Protein AF-A0A4Y2FZU3-F1 (afdb_monomer_lite)

Radius of gyration: 26.52 Å; chains: 1; bounding box: 54×36×61 Å

Sequence (85 aa):
MARRLGTSITEIARLVGCSRSAVVGIHAKWINDGDTSSRRQGVGRPRVIKEKGRRRLSRLVKQNRRQTVSQLTAQYNAGPSANVS

Secondary structure (DSSP, 8-state):
---SS---HHHHHHHHTS-HHHHHHHHHHHHHH-------TT-SPPPSS-HHHHHHHHHHHHH-TTS-HHHHHHHHHT-------

Structure (mmCIF, N/CA/C/O backbone):
data_AF-A0A4Y2FZU3-F1
#
_entry.id   AF-A0A4Y2FZU3-F1
#
loop_
_atom_site.group_PDB
_atom_site.id
_atom_site.type_symbol
_atom_site.label_atom_id
_atom_site.label_alt_id
_atom_site.label_comp_id
_atom_site.label_asym_id
_atom_site.label_entity_id
_atom_site.label_seq_id
_atom_site.pdbx_PDB_ins_code
_atom_site.Cartn_x
_atom_site.Cartn_y
_atom_site.Cartn_z
_atom_site.occupancy
_atom_site.B_iso_or_equiv
_atom_site.auth_seq_id
_atom_site.auth_comp_id
_atom_site.auth_asym_id
_atom_site.auth_atom_id
_atom_site.pdbx_PDB_model_num
ATOM 1 N N . MET A 1 1 ? 29.678 4.390 -16.744 1.00 45.06 1 MET A N 1
ATOM 2 C CA . MET A 1 1 ? 30.599 3.525 -17.520 1.00 45.06 1 MET A CA 1
ATOM 3 C C . MET A 1 1 ? 30.064 2.097 -17.550 1.00 45.06 1 MET A C 1
ATOM 5 O O . MET A 1 1 ? 30.302 1.345 -16.616 1.00 45.06 1 MET A O 1
ATOM 9 N N . ALA A 1 2 ? 29.320 1.723 -18.594 1.00 42.50 2 ALA A N 1
ATOM 10 C CA . ALA A 1 2 ? 28.797 0.366 -18.779 1.00 42.50 2 ALA A CA 1
ATOM 11 C C . ALA A 1 2 ? 29.400 -0.259 -20.048 1.00 42.50 2 ALA A C 1
ATOM 13 O O . ALA A 1 2 ? 28.826 -0.206 -21.127 1.00 42.50 2 ALA A O 1
ATOM 14 N N . ARG A 1 3 ? 30.599 -0.825 -19.903 1.00 50.31 3 ARG A N 1
ATOM 15 C CA . ARG A 1 3 ? 31.183 -1.822 -20.818 1.00 50.31 3 ARG A CA 1
ATOM 16 C C . ARG A 1 3 ? 31.891 -2.890 -19.988 1.00 50.31 3 ARG A C 1
ATOM 18 O O . ARG A 1 3 ? 33.074 -3.139 -20.173 1.00 50.31 3 ARG A O 1
ATOM 25 N N . ARG A 1 4 ? 31.204 -3.459 -18.993 1.00 57.34 4 ARG A N 1
ATOM 26 C CA . ARG A 1 4 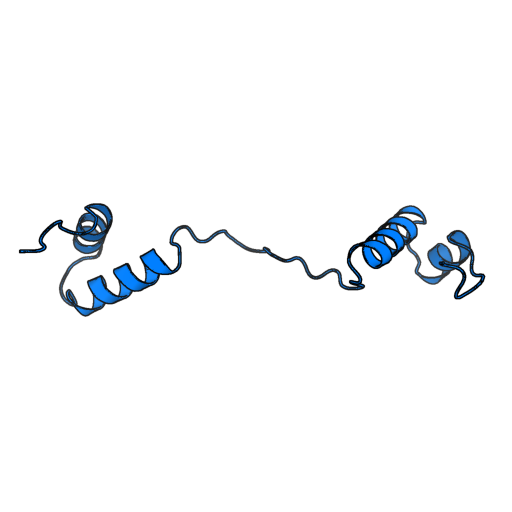? 31.837 -4.460 -18.119 1.00 57.34 4 ARG A CA 1
ATOM 27 C C . ARG A 1 4 ? 31.751 -5.894 -18.663 1.00 57.34 4 ARG A C 1
ATOM 29 O O . ARG A 1 4 ? 32.494 -6.740 -18.196 1.00 57.34 4 ARG A O 1
ATOM 36 N N . LEU A 1 5 ? 30.960 -6.130 -19.713 1.00 61.12 5 LEU A N 1
ATOM 37 C CA . LEU A 1 5 ? 31.125 -7.230 -20.669 1.00 61.12 5 LEU A CA 1
ATOM 38 C C . LEU A 1 5 ? 30.767 -6.688 -22.059 1.00 61.12 5 LEU A C 1
ATOM 40 O O . LEU A 1 5 ? 29.764 -5.997 -22.201 1.00 61.12 5 LEU A O 1
ATOM 44 N N . GLY A 1 6 ? 31.592 -6.935 -23.075 1.00 65.38 6 GLY A N 1
ATOM 45 C CA . GLY A 1 6 ? 31.387 -6.457 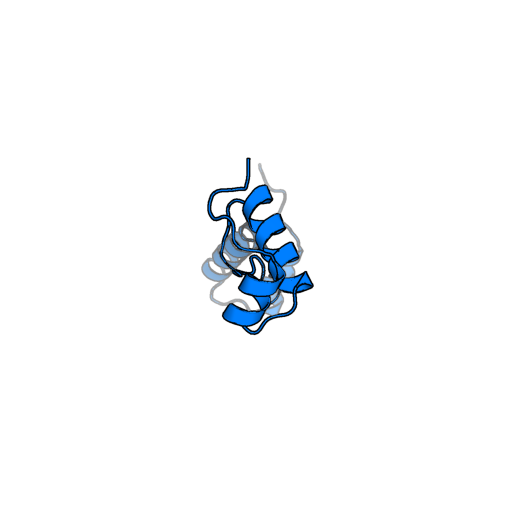-24.451 1.00 65.38 6 GLY A CA 1
ATOM 46 C C . GLY A 1 6 ? 30.243 -7.145 -25.207 1.00 65.38 6 GLY A C 1
ATOM 47 O O . GLY A 1 6 ? 30.321 -7.256 -26.425 1.00 65.38 6 GLY A O 1
ATOM 48 N N . THR A 1 7 ? 29.222 -7.636 -24.507 1.00 73.06 7 THR A N 1
ATOM 49 C CA . THR A 1 7 ? 28.099 -8.381 -25.078 1.00 73.06 7 THR A CA 1
ATOM 50 C C . THR A 1 7 ? 27.030 -7.430 -25.606 1.00 73.06 7 THR A C 1
ATOM 52 O O . THR A 1 7 ? 26.678 -6.427 -24.978 1.00 73.06 7 THR A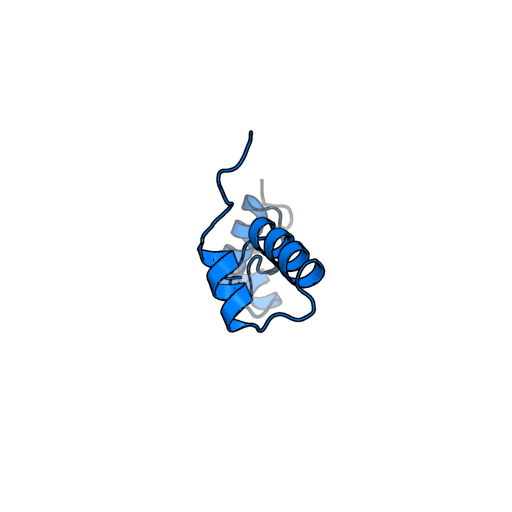 O 1
ATOM 55 N N . SER A 1 8 ? 26.512 -7.720 -26.799 1.00 87.62 8 SER A N 1
ATOM 56 C CA . SER A 1 8 ? 25.494 -6.865 -27.419 1.00 87.62 8 SER A CA 1
ATOM 57 C C . SER A 1 8 ? 24.116 -7.074 -26.775 1.00 87.62 8 SER A C 1
ATOM 59 O O . SER A 1 8 ? 23.786 -8.168 -26.319 1.00 87.62 8 SER A O 1
ATOM 61 N N . ILE A 1 9 ? 23.250 -6.053 -26.792 1.00 87.94 9 ILE A N 1
ATOM 62 C CA . ILE A 1 9 ? 21.864 -6.172 -26.285 1.00 87.94 9 ILE A CA 1
ATOM 63 C C . ILE A 1 9 ? 21.111 -7.309 -26.993 1.00 87.94 9 ILE A C 1
ATOM 65 O O . ILE A 1 9 ? 20.322 -8.014 -26.372 1.00 87.94 9 ILE A O 1
ATOM 69 N N . THR A 1 10 ? 21.362 -7.506 -28.289 1.00 89.75 10 THR A N 1
ATOM 70 C CA . THR A 1 10 ? 20.760 -8.587 -29.084 1.00 89.75 10 THR A CA 1
ATOM 71 C C . THR A 1 10 ? 21.213 -9.966 -28.612 1.00 89.75 10 THR A C 1
ATOM 73 O O . THR A 1 10 ? 20.402 -10.883 -28.532 1.00 89.75 10 THR A O 1
ATOM 76 N N . GLU A 1 11 ? 22.493 -10.119 -28.291 1.00 90.81 11 GLU A N 1
ATOM 77 C CA . GLU A 1 11 ? 23.065 -11.363 -27.775 1.00 90.81 11 GLU A CA 1
ATOM 78 C C . GLU A 1 11 ? 22.506 -11.700 -26.390 1.00 90.81 11 GLU A C 1
ATOM 80 O O . GLU A 1 11 ? 22.057 -12.821 -26.169 1.00 90.81 11 GLU A O 1
ATOM 85 N N . ILE A 1 12 ? 22.403 -10.704 -25.504 1.00 90.69 12 ILE A N 1
ATOM 86 C CA . ILE A 1 12 ? 21.778 -10.860 -24.183 1.00 90.69 12 ILE A CA 1
ATOM 87 C C . ILE A 1 12 ? 20.290 -11.208 -24.323 1.00 90.69 12 ILE A C 1
ATOM 89 O O . ILE A 1 12 ? 19.796 -12.103 -23.644 1.00 90.69 12 ILE A O 1
ATOM 93 N N . ALA A 1 13 ? 19.568 -10.538 -25.223 1.00 91.94 13 ALA A N 1
ATOM 94 C CA . ALA A 1 13 ? 18.156 -10.817 -25.476 1.00 91.94 13 ALA A CA 1
ATOM 95 C C . ALA A 1 13 ? 17.930 -12.257 -25.962 1.00 91.94 13 ALA A C 1
ATOM 97 O O . ALA A 1 13 ? 17.017 -12.925 -25.482 1.00 91.94 13 ALA A O 1
ATOM 98 N N . ARG A 1 14 ? 18.790 -12.757 -26.863 1.00 93.50 14 ARG A N 1
ATOM 99 C CA . ARG A 1 14 ? 18.763 -14.155 -27.323 1.00 93.50 14 ARG A CA 1
ATOM 100 C C . ARG A 1 14 ? 19.094 -15.134 -26.201 1.00 93.50 14 ARG A C 1
ATOM 102 O O . ARG A 1 14 ? 18.387 -16.121 -26.056 1.00 93.50 14 ARG A O 1
ATOM 109 N N . LEU A 1 15 ? 20.121 -14.843 -25.404 1.00 92.88 15 LEU A N 1
ATOM 110 C CA . LEU A 1 15 ? 20.542 -15.682 -24.281 1.00 92.88 15 LEU A CA 1
ATOM 111 C C . LEU A 1 15 ? 19.444 -15.821 -23.217 1.00 92.88 15 LEU A C 1
ATOM 113 O O . LEU A 1 15 ? 19.203 -16.912 -22.715 1.00 92.88 15 LEU A O 1
ATOM 117 N N . VAL A 1 16 ? 18.778 -14.715 -22.879 1.00 88.31 16 VAL A N 1
ATOM 118 C CA . VAL A 1 16 ? 17.730 -14.666 -21.845 1.00 88.31 16 VAL A CA 1
ATOM 119 C C . VAL A 1 16 ? 16.355 -15.074 -22.402 1.00 88.31 16 VAL A C 1
ATOM 121 O O . VAL A 1 16 ? 15.424 -15.317 -21.639 1.00 88.31 16 VAL A O 1
ATOM 124 N N . GLY A 1 17 ? 16.198 -15.147 -23.729 1.00 94.25 17 GLY A N 1
ATOM 125 C CA . GLY A 1 17 ? 14.920 -15.461 -24.374 1.00 94.25 17 GLY A CA 1
ATOM 126 C C . GLY A 1 17 ? 13.862 -14.365 -24.195 1.00 94.25 17 GLY A C 1
ATOM 127 O O . GLY A 1 17 ? 12.668 -14.647 -24.178 1.00 94.25 17 GLY A O 1
ATOM 128 N N . CYS A 1 18 ? 14.288 -13.111 -24.026 1.00 90.19 18 CYS A N 1
ATOM 129 C CA . CYS A 1 18 ? 13.419 -11.958 -23.780 1.00 90.19 18 CYS A CA 1
ATOM 130 C C . CYS A 1 18 ? 13.564 -10.912 -24.892 1.00 90.19 18 CYS A C 1
ATOM 132 O O . CYS A 1 18 ? 14.521 -10.920 -25.666 1.00 90.19 18 CYS A O 1
ATOM 134 N N . SER A 1 19 ? 12.624 -9.968 -24.985 1.00 94.56 19 SER A N 1
ATOM 135 C CA . SER A 1 19 ? 12.731 -8.892 -25.972 1.00 94.56 19 SER A CA 1
ATOM 136 C C . SER A 1 19 ? 13.930 -7.977 -25.682 1.00 94.56 19 SER A C 1
ATOM 138 O O . SER A 1 19 ? 14.287 -7.727 -24.528 1.00 94.56 19 SER A O 1
ATOM 140 N N . ARG A 1 20 ? 14.520 -7.387 -26.733 1.00 93.06 20 ARG A N 1
ATOM 141 C CA . ARG A 1 20 ? 15.569 -6.356 -26.576 1.00 93.06 20 ARG A CA 1
ATOM 142 C C . ARG A 1 20 ? 15.093 -5.187 -25.706 1.00 93.06 20 ARG A C 1
ATOM 144 O O . ARG A 1 20 ? 15.878 -4.646 -24.939 1.00 93.06 20 ARG A O 1
ATOM 151 N N . SER A 1 21 ? 13.812 -4.816 -25.803 1.00 93.00 21 SER A N 1
ATOM 152 C CA . SER A 1 21 ? 13.217 -3.752 -24.987 1.00 93.00 21 SER A CA 1
ATOM 153 C C . SER A 1 21 ? 13.148 -4.117 -23.504 1.00 93.00 21 SER A C 1
ATOM 155 O O . SER A 1 21 ? 13.427 -3.262 -22.669 1.00 93.00 21 SER A O 1
ATOM 157 N N . ALA A 1 22 ? 12.856 -5.377 -23.163 1.00 91.75 22 ALA A N 1
ATOM 158 C CA . ALA A 1 22 ? 12.899 -5.847 -21.781 1.00 91.75 22 ALA A CA 1
ATOM 159 C C . ALA A 1 22 ? 14.325 -5.777 -21.217 1.00 91.75 22 ALA A C 1
ATOM 161 O O . ALA A 1 22 ? 14.520 -5.273 -20.115 1.00 91.75 22 ALA A O 1
ATOM 162 N N . VAL A 1 23 ? 15.328 -6.197 -21.997 1.00 91.19 23 VAL A N 1
ATOM 163 C CA . VAL A 1 23 ? 16.746 -6.106 -21.605 1.00 91.19 23 VAL A CA 1
ATOM 164 C C . VAL A 1 23 ? 17.167 -4.652 -21.368 1.00 91.19 23 VAL A C 1
ATOM 166 O O . VAL A 1 23 ? 17.779 -4.355 -20.345 1.00 91.19 23 VAL A O 1
ATOM 169 N N . VAL A 1 24 ? 16.795 -3.732 -22.265 1.00 91.50 24 VAL A N 1
ATOM 170 C CA . VAL A 1 24 ? 17.063 -2.291 -22.104 1.00 91.50 24 VAL A CA 1
ATOM 171 C C . VAL A 1 24 ? 16.377 -1.732 -20.858 1.00 91.50 24 VAL A C 1
ATOM 173 O O . VAL A 1 24 ? 17.014 -1.028 -20.079 1.00 91.50 24 VAL A O 1
ATOM 176 N N . GLY A 1 25 ? 15.103 -2.067 -20.639 1.00 90.31 25 GLY A N 1
ATOM 177 C CA . GLY A 1 25 ? 14.344 -1.603 -19.478 1.00 90.31 25 GLY A CA 1
ATOM 178 C C . GLY A 1 25 ? 14.931 -2.092 -18.153 1.00 90.31 25 GLY A C 1
ATOM 179 O O . GLY A 1 25 ? 15.089 -1.303 -17.226 1.00 90.31 25 GLY A O 1
ATOM 180 N N . ILE A 1 26 ? 15.319 -3.369 -18.077 1.00 89.44 26 ILE A N 1
ATOM 181 C CA . ILE A 1 26 ? 15.976 -3.947 -16.895 1.00 89.44 26 ILE A CA 1
ATOM 182 C C . ILE A 1 26 ? 17.340 -3.291 -16.666 1.00 89.44 26 ILE A C 1
ATOM 184 O O . ILE A 1 26 ? 17.658 -2.927 -15.536 1.00 89.44 26 ILE A O 1
ATOM 188 N N . HIS A 1 27 ? 18.131 -3.094 -17.725 1.00 86.56 27 HIS A N 1
ATOM 189 C CA . HIS A 1 27 ? 19.441 -2.459 -17.608 1.00 86.56 27 HIS A CA 1
ATOM 190 C C . HIS A 1 27 ? 19.339 -1.009 -17.115 1.00 86.56 27 HIS A C 1
ATOM 192 O O . HIS A 1 27 ? 20.073 -0.621 -16.207 1.00 86.56 27 HIS A O 1
ATOM 198 N N . ALA A 1 28 ? 18.402 -0.231 -17.663 1.00 89.19 28 ALA A N 1
ATOM 199 C CA . ALA A 1 28 ? 18.148 1.139 -17.233 1.00 89.19 28 ALA A CA 1
ATOM 200 C C . ALA A 1 28 ? 17.665 1.196 -15.778 1.00 89.19 28 ALA A C 1
ATOM 202 O O . ALA A 1 28 ? 18.182 1.989 -14.993 1.00 89.19 28 ALA A O 1
ATOM 203 N N . LYS A 1 29 ? 16.724 0.322 -15.397 1.00 87.06 29 LYS A N 1
ATOM 204 C CA . LYS A 1 29 ? 16.246 0.222 -14.014 1.00 87.06 29 LYS A CA 1
ATOM 205 C C . LYS A 1 29 ? 17.390 -0.096 -13.050 1.00 87.06 29 LYS A C 1
ATOM 207 O O . LYS A 1 29 ? 17.515 0.556 -12.025 1.00 87.06 29 LYS A O 1
ATOM 212 N N . TRP A 1 30 ? 18.266 -1.035 -13.401 1.00 88.25 30 TRP A N 1
ATOM 213 C CA . TRP A 1 30 ? 19.424 -1.372 -12.576 1.00 88.25 30 TRP A CA 1
ATOM 214 C C . TRP A 1 30 ? 20.414 -0.206 -12.428 1.00 88.25 30 TRP A C 1
ATOM 216 O O . TRP A 1 30 ? 20.924 0.012 -11.335 1.00 88.25 30 TRP A O 1
ATOM 226 N N . ILE A 1 31 ? 20.666 0.569 -13.492 1.00 86.38 31 ILE A N 1
ATOM 227 C CA . ILE A 1 31 ? 21.529 1.763 -13.415 1.00 86.38 31 ILE A CA 1
ATOM 228 C C . ILE A 1 31 ? 20.930 2.824 -12.485 1.00 86.38 31 ILE A C 1
ATOM 230 O O . ILE A 1 31 ? 21.666 3.441 -11.720 1.00 86.38 31 ILE A O 1
ATOM 234 N N . ASN A 1 32 ? 19.620 3.046 -12.572 1.00 88.88 32 ASN A N 1
ATOM 235 C CA . ASN A 1 32 ? 18.954 4.122 -11.841 1.00 88.88 32 ASN A CA 1
ATOM 236 C C . ASN A 1 32 ? 18.657 3.748 -10.383 1.00 88.88 32 ASN A C 1
ATOM 238 O O . ASN A 1 32 ? 18.902 4.545 -9.483 1.00 88.88 32 ASN A O 1
ATOM 242 N N . ASP A 1 33 ? 18.157 2.535 -10.154 1.00 86.31 33 ASP A N 1
ATOM 243 C CA . ASP A 1 33 ? 17.643 2.100 -8.853 1.00 86.31 33 ASP A CA 1
ATOM 244 C C . ASP A 1 33 ? 18.660 1.240 -8.082 1.00 86.31 33 ASP A C 1
ATOM 246 O O . ASP A 1 33 ? 18.468 0.966 -6.898 1.00 86.31 33 ASP A O 1
ATOM 250 N N . GLY A 1 34 ? 19.708 0.736 -8.749 1.00 85.25 34 GLY A N 1
ATOM 251 C CA . GLY A 1 34 ? 20.639 -0.253 -8.188 1.00 85.25 34 GLY A CA 1
ATOM 252 C C . GLY A 1 34 ? 20.016 -1.633 -7.938 1.00 85.25 34 GLY A C 1
ATOM 253 O O . GLY A 1 34 ? 20.699 -2.544 -7.472 1.00 85.25 34 GLY A O 1
ATOM 254 N N . ASP A 1 35 ? 18.729 -1.804 -8.248 1.00 78.25 35 ASP A N 1
ATOM 255 C CA . ASP A 1 35 ? 17.961 -3.009 -7.961 1.00 78.25 35 ASP A CA 1
ATOM 256 C C . ASP A 1 35 ? 17.889 -3.926 -9.189 1.00 78.25 35 ASP A C 1
ATOM 258 O O . ASP A 1 35 ? 17.507 -3.516 -10.287 1.00 78.25 35 ASP A O 1
ATOM 262 N N . THR A 1 36 ? 18.235 -5.196 -8.998 1.00 81.94 36 THR A N 1
ATOM 263 C CA . THR A 1 36 ? 18.024 -6.268 -9.984 1.00 81.94 36 THR A CA 1
ATOM 264 C C . THR A 1 36 ? 16.702 -7.000 -9.755 1.00 81.94 36 THR A C 1
ATOM 266 O O . THR A 1 36 ? 16.302 -7.837 -10.566 1.00 81.94 36 THR A O 1
ATOM 269 N N . SER A 1 37 ? 16.002 -6.697 -8.659 1.00 81.75 37 SER A N 1
ATOM 270 C CA . SER A 1 37 ? 14.769 -7.358 -8.270 1.00 81.75 37 SER A CA 1
ATOM 271 C C . SER A 1 37 ? 13.535 -6.783 -8.973 1.00 81.75 37 SER A C 1
ATOM 273 O O . SER A 1 37 ? 13.404 -5.594 -9.292 1.00 81.75 37 SER A O 1
ATOM 275 N N . SER A 1 38 ? 12.554 -7.660 -9.168 1.00 78.25 38 SER A N 1
ATOM 276 C CA . SER A 1 38 ? 11.202 -7.305 -9.592 1.00 78.25 38 SER A CA 1
ATOM 277 C C . SER A 1 38 ? 10.260 -7.069 -8.404 1.00 78.25 38 SER A C 1
ATOM 279 O O . SER A 1 38 ? 9.040 -7.092 -8.589 1.00 78.25 38 SER A O 1
ATOM 281 N N . ARG A 1 39 ? 10.784 -6.900 -7.175 1.00 80.88 39 ARG A N 1
ATOM 282 C CA . ARG A 1 39 ? 9.965 -6.832 -5.957 1.00 80.88 39 ARG A CA 1
ATOM 283 C C . ARG A 1 39 ? 9.034 -5.626 -6.035 1.00 80.88 39 ARG A C 1
ATOM 285 O O . ARG A 1 39 ? 9.447 -4.480 -5.892 1.00 80.88 39 ARG A O 1
ATOM 292 N N . ARG A 1 40 ? 7.747 -5.894 -6.250 1.00 78.94 40 ARG A N 1
ATOM 293 C CA . ARG A 1 40 ? 6.722 -4.854 -6.282 1.00 78.94 40 ARG A CA 1
ATOM 294 C C . ARG A 1 40 ? 6.445 -4.400 -4.851 1.00 78.94 40 ARG A C 1
ATOM 296 O O . ARG A 1 40 ? 5.835 -5.129 -4.073 1.00 78.94 40 ARG A O 1
ATOM 303 N N . GLN A 1 41 ? 6.912 -3.207 -4.500 1.00 76.88 41 GLN A N 1
ATOM 304 C CA . GLN A 1 41 ? 6.507 -2.542 -3.264 1.00 76.88 41 GLN A CA 1
ATOM 305 C C . GLN A 1 41 ? 5.062 -2.052 -3.414 1.00 76.88 41 GLN A C 1
ATOM 307 O O . GLN A 1 41 ? 4.678 -1.570 -4.476 1.00 76.88 41 GLN A O 1
ATOM 312 N N . GLY A 1 42 ? 4.247 -2.195 -2.367 1.00 75.56 42 GLY A N 1
ATOM 313 C CA . GLY A 1 42 ? 2.861 -1.710 -2.386 1.00 75.56 42 GLY A CA 1
ATOM 314 C C . GLY A 1 42 ? 1.854 -2.617 -3.101 1.00 75.56 42 GLY A C 1
ATOM 315 O O . GLY A 1 42 ? 0.800 -2.144 -3.517 1.00 75.56 42 GLY A O 1
ATOM 316 N N . VAL A 1 43 ? 2.140 -3.915 -3.233 1.00 81.19 43 VAL A N 1
ATOM 317 C CA . VAL A 1 43 ? 1.127 -4.893 -3.655 1.00 81.19 43 VAL A CA 1
ATOM 318 C C . VAL A 1 43 ? 0.121 -5.161 -2.534 1.00 81.19 43 VAL A C 1
ATOM 320 O O . VAL A 1 43 ? 0.489 -5.298 -1.367 1.00 81.19 43 VAL A O 1
ATOM 323 N N . GLY A 1 44 ? -1.157 -5.259 -2.896 1.00 83.19 44 GLY A N 1
ATOM 324 C CA . GLY A 1 44 ? -2.250 -5.583 -1.979 1.00 83.19 44 GLY A CA 1
ATOM 325 C C . GLY A 1 44 ? -3.251 -4.445 -1.781 1.00 83.19 44 GLY A C 1
ATOM 326 O O . GLY A 1 44 ? -3.080 -3.329 -2.264 1.00 83.19 44 GLY A O 1
ATOM 327 N N . ARG A 1 45 ? -4.347 -4.747 -1.076 1.00 87.88 45 ARG A N 1
ATOM 328 C CA . ARG A 1 45 ? -5.428 -3.785 -0.835 1.00 87.88 45 ARG A CA 1
ATOM 329 C C . ARG A 1 45 ? -4.964 -2.695 0.144 1.00 87.88 45 ARG A C 1
ATOM 331 O O . ARG A 1 45 ? -4.527 -3.038 1.248 1.00 87.88 45 ARG A O 1
ATOM 338 N N . PRO A 1 46 ? -5.114 -1.400 -0.195 1.00 85.94 46 PRO A N 1
ATOM 339 C CA . PRO A 1 46 ? -4.858 -0.318 0.746 1.00 85.94 46 PRO A CA 1
ATOM 340 C C . PRO A 1 46 ? -5.674 -0.493 2.029 1.00 85.94 46 PRO A C 1
ATOM 342 O O . PRO A 1 46 ? -6.863 -0.822 1.996 1.00 85.94 46 PRO A O 1
ATOM 345 N N . ARG A 1 47 ? -5.041 -0.266 3.183 1.00 88.25 47 ARG A N 1
ATOM 346 C CA . ARG A 1 47 ? -5.745 -0.295 4.469 1.00 88.25 47 ARG A CA 1
ATOM 347 C C . ARG A 1 47 ? -6.570 0.978 4.624 1.00 88.25 47 ARG A C 1
ATOM 349 O O . ARG A 1 47 ? -6.020 2.073 4.580 1.00 88.25 47 ARG A O 1
ATOM 356 N N . VAL A 1 48 ? -7.865 0.817 4.894 1.00 91.19 48 VAL A N 1
ATOM 357 C CA . VAL A 1 48 ? -8.780 1.937 5.184 1.00 91.19 48 VAL A CA 1
ATOM 358 C C . VAL A 1 48 ? -8.379 2.653 6.480 1.00 91.19 48 VAL A C 1
ATOM 360 O O . VAL A 1 48 ? -8.453 3.874 6.580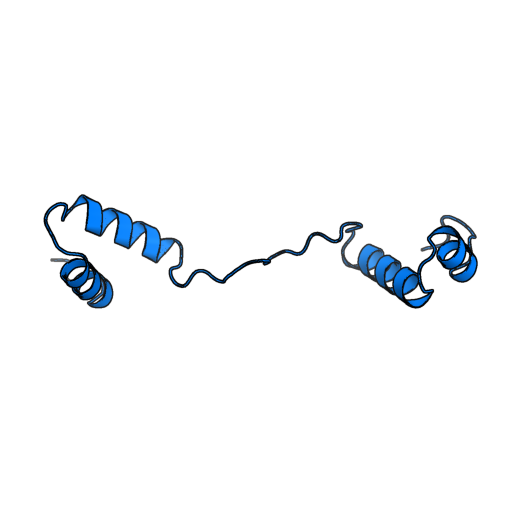 1.00 91.19 48 VAL A O 1
ATOM 363 N N . ILE A 1 49 ? -7.894 1.900 7.472 1.00 91.19 49 ILE A N 1
ATOM 364 C CA . ILE A 1 49 ? -7.492 2.431 8.776 1.00 91.19 49 ILE A CA 1
ATOM 365 C C . ILE A 1 49 ? -5.963 2.452 8.875 1.00 91.19 49 ILE A C 1
ATOM 367 O O . ILE A 1 49 ? -5.307 1.407 8.860 1.00 91.19 49 ILE A O 1
ATOM 371 N N . LYS A 1 50 ? -5.394 3.655 9.022 1.00 91.19 50 LYS A N 1
ATOM 372 C CA . LYS A 1 50 ? -3.961 3.859 9.297 1.00 91.19 50 LYS A CA 1
ATOM 373 C C . LYS A 1 50 ? -3.592 3.378 10.705 1.00 91.19 50 LYS A C 1
ATOM 375 O O . LYS A 1 50 ? -4.445 3.250 11.582 1.00 91.19 50 LYS A O 1
ATOM 380 N N . GLU A 1 51 ? -2.300 3.195 10.968 1.00 92.31 51 GLU A N 1
ATOM 381 C CA . GLU A 1 51 ? -1.811 2.611 12.228 1.00 92.31 51 GLU A CA 1
ATOM 382 C C . GLU A 1 51 ? -2.293 3.352 13.490 1.00 92.31 51 GLU A C 1
ATOM 384 O O . GLU A 1 51 ? -2.685 2.720 14.469 1.00 92.31 51 GLU A O 1
ATOM 389 N N . LYS A 1 52 ? -2.357 4.691 13.459 1.00 92.31 52 LYS A N 1
ATOM 390 C CA . LYS A 1 52 ? -2.902 5.499 14.568 1.00 92.31 52 LYS A CA 1
ATOM 391 C C . LYS A 1 52 ? -4.367 5.157 14.865 1.00 92.31 52 LYS A C 1
ATOM 393 O O . LYS A 1 52 ? -4.741 5.009 16.028 1.00 92.31 52 LYS A O 1
ATOM 398 N N . GLY A 1 53 ? -5.175 5.003 13.816 1.00 93.56 53 GLY A N 1
ATOM 399 C CA . GLY A 1 53 ? -6.575 4.597 13.925 1.00 93.56 53 GLY A CA 1
ATOM 400 C C . GLY A 1 53 ? -6.709 3.188 14.492 1.00 93.56 53 GLY A C 1
ATOM 401 O O . GLY A 1 53 ? -7.490 2.970 15.414 1.00 93.56 53 GLY A O 1
ATOM 402 N N . ARG A 1 54 ? -5.851 2.261 14.045 1.00 94.25 54 ARG A N 1
ATOM 403 C CA . ARG A 1 54 ? -5.811 0.886 14.557 1.00 94.25 54 ARG A CA 1
ATOM 404 C C . ARG A 1 54 ? -5.501 0.851 16.054 1.00 94.25 54 ARG A C 1
ATOM 406 O O . ARG A 1 54 ? -6.228 0.213 16.806 1.00 94.25 54 ARG A O 1
ATOM 413 N N . ARG A 1 55 ? -4.494 1.605 16.515 1.00 95.12 55 ARG A N 1
ATOM 414 C CA . ARG A 1 55 ? -4.171 1.719 17.953 1.00 95.12 55 ARG A CA 1
ATOM 415 C C . ARG A 1 55 ? -5.326 2.302 18.769 1.00 95.12 55 ARG A C 1
ATOM 417 O O . ARG A 1 55 ? -5.574 1.834 19.878 1.00 95.12 55 ARG A O 1
ATOM 424 N N . ARG A 1 56 ? -6.019 3.322 18.246 1.00 93.75 56 ARG A N 1
ATOM 425 C CA . ARG A 1 56 ? -7.196 3.912 18.907 1.00 93.75 56 ARG A CA 1
ATOM 426 C C . ARG A 1 56 ? -8.332 2.895 19.012 1.00 93.75 56 ARG A C 1
ATOM 428 O O . ARG A 1 56 ? -8.872 2.728 20.100 1.00 93.75 56 ARG A O 1
ATOM 435 N N . LEU A 1 57 ? -8.641 2.190 17.926 1.00 93.50 57 LEU A N 1
ATOM 436 C CA . LEU A 1 57 ? -9.687 1.170 17.897 1.00 93.50 57 LEU A CA 1
ATOM 437 C C . LEU A 1 57 ? -9.378 0.016 18.865 1.00 93.50 57 LEU A C 1
ATOM 439 O O . LEU A 1 57 ? -10.243 -0.372 19.642 1.00 93.50 57 LEU A O 1
ATOM 443 N N . SER A 1 58 ? -8.128 -0.461 18.912 1.00 94.75 58 SER A N 1
ATOM 444 C CA . SER A 1 58 ? -7.711 -1.498 19.868 1.00 94.75 58 SER A CA 1
ATOM 445 C C . SER A 1 58 ? -7.897 -1.073 21.326 1.00 94.75 58 SER A C 1
ATOM 447 O O . SER A 1 58 ? -8.266 -1.899 22.158 1.00 94.75 58 SER A O 1
ATOM 449 N N . ARG A 1 59 ? -7.647 0.202 21.660 1.00 94.69 59 ARG A N 1
AT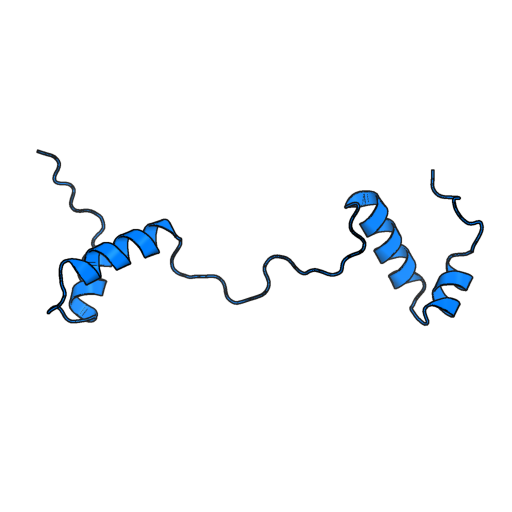OM 450 C CA . ARG A 1 59 ? -7.916 0.735 23.006 1.00 94.69 59 ARG A CA 1
ATOM 451 C C . ARG A 1 59 ? -9.415 0.792 23.298 1.00 94.69 59 ARG A C 1
ATOM 453 O O . ARG A 1 59 ? -9.827 0.338 24.361 1.00 94.69 59 ARG A O 1
ATOM 460 N N . LEU A 1 60 ? -10.207 1.261 22.333 1.00 93.19 60 LEU A N 1
ATOM 461 C CA . LEU A 1 60 ? -11.661 1.384 22.450 1.00 93.19 60 LEU A CA 1
ATOM 462 C C . LEU A 1 60 ? -12.333 0.040 22.758 1.00 93.19 60 LEU A C 1
ATOM 464 O O . LEU A 1 60 ? -13.108 -0.064 23.704 1.00 93.19 60 LEU A O 1
ATOM 468 N N . VAL A 1 61 ? -11.973 -1.002 22.003 1.00 94.12 61 VAL A N 1
ATOM 469 C CA . VAL A 1 61 ? -12.504 -2.364 22.174 1.00 94.12 61 VAL A CA 1
ATOM 470 C C . VAL A 1 61 ? -12.101 -2.950 23.530 1.00 94.12 61 VAL A C 1
ATOM 472 O O . VAL A 1 61 ? -12.914 -3.579 24.202 1.00 94.12 61 VAL A O 1
ATOM 475 N N . LYS A 1 62 ? -10.854 -2.721 23.970 1.00 95.44 62 LYS A N 1
ATOM 476 C CA . LYS A 1 62 ? -10.369 -3.216 25.269 1.00 95.44 62 LYS A CA 1
ATOM 477 C C . LYS A 1 62 ? -11.108 -2.592 26.454 1.00 95.44 62 LYS A C 1
ATOM 479 O O . LYS A 1 62 ? -11.345 -3.298 27.431 1.00 95.44 62 LYS A O 1
ATOM 484 N N . GLN A 1 63 ? -11.443 -1.304 26.367 1.00 93.81 63 GLN A N 1
ATOM 485 C CA . GLN A 1 63 ? -12.170 -0.568 27.408 1.00 93.81 63 GLN A CA 1
ATOM 486 C C . GLN A 1 63 ? -13.658 -0.944 27.451 1.00 93.81 63 GLN A C 1
ATOM 488 O O . GLN A 1 63 ? -14.246 -0.996 28.524 1.00 93.81 63 GLN A O 1
ATOM 493 N N . ASN A 1 64 ? -14.252 -1.269 26.301 1.00 92.81 64 ASN A N 1
ATOM 494 C CA . ASN A 1 64 ? -15.695 -1.452 26.152 1.00 92.81 64 ASN A CA 1
ATOM 495 C C . ASN A 1 64 ? -16.057 -2.894 25.754 1.00 92.81 64 ASN A C 1
ATOM 497 O O . ASN A 1 64 ? -16.769 -3.119 24.778 1.00 92.81 64 ASN A O 1
ATOM 501 N N . ARG A 1 65 ? -15.586 -3.892 26.519 1.00 92.31 65 ARG A N 1
ATOM 502 C CA . ARG A 1 65 ? -15.721 -5.327 26.169 1.00 92.31 65 ARG A CA 1
ATOM 503 C C . ARG A 1 65 ? -17.161 -5.828 25.984 1.00 92.31 65 ARG A C 1
ATOM 505 O O . ARG A 1 65 ? -17.349 -6.879 25.386 1.00 92.31 65 ARG A O 1
ATOM 512 N N . ARG A 1 66 ? -18.153 -5.125 26.538 1.00 95.00 66 ARG A N 1
ATOM 513 C CA . ARG A 1 66 ? -19.579 -5.496 26.486 1.00 95.00 66 ARG A CA 1
ATOM 514 C C . ARG A 1 66 ? -20.378 -4.723 25.429 1.00 95.00 66 ARG A C 1
ATOM 516 O O . ARG A 1 66 ? -21.558 -5.004 25.258 1.00 95.00 66 ARG A O 1
ATOM 523 N N . GLN A 1 67 ? -19.776 -3.735 24.762 1.00 94.69 67 GLN A N 1
ATOM 524 C CA . GLN A 1 67 ? -20.477 -2.922 23.767 1.00 94.69 67 GLN A CA 1
ATOM 525 C C . GLN A 1 67 ? -20.551 -3.618 22.411 1.00 94.69 67 GLN A C 1
ATOM 527 O O . GLN A 1 67 ? -19.682 -4.404 22.032 1.00 94.69 67 GLN A O 1
ATOM 532 N N . THR A 1 68 ? -21.598 -3.286 21.664 1.00 95.38 68 THR A N 1
ATOM 533 C CA . THR A 1 68 ? -21.808 -3.795 20.307 1.00 95.38 68 THR A CA 1
ATOM 534 C C . THR A 1 68 ? -20.941 -3.050 19.294 1.00 95.38 68 THR A C 1
ATOM 536 O O . THR A 1 68 ? -20.508 -1.917 19.516 1.00 95.38 68 THR A O 1
ATOM 539 N N . VAL A 1 69 ? -20.703 -3.674 18.138 1.00 94.12 69 VAL A N 1
ATOM 540 C CA . VAL A 1 69 ? -19.885 -3.078 17.070 1.00 94.12 69 VAL A CA 1
ATOM 541 C C . VAL A 1 69 ? -20.449 -1.731 16.611 1.00 94.12 69 VAL A C 1
ATOM 543 O O . VAL A 1 69 ? -19.676 -0.796 16.431 1.00 94.12 69 VAL A O 1
ATOM 546 N N . SER A 1 70 ? -21.772 -1.586 16.489 1.00 95.00 70 SER A N 1
ATOM 547 C CA . SER A 1 70 ? -22.400 -0.327 16.061 1.00 95.00 70 SER A CA 1
ATOM 548 C C . SER A 1 70 ? -22.111 0.829 17.027 1.00 95.00 70 SER A C 1
ATOM 550 O O . SER A 1 70 ? -21.770 1.927 16.586 1.00 95.00 70 SER A O 1
ATOM 552 N N . GLN A 1 71 ? -22.162 0.568 18.337 1.00 93.81 71 GLN A N 1
ATOM 553 C CA . GLN A 1 71 ? -21.833 1.544 19.381 1.00 93.81 71 GLN A CA 1
ATOM 554 C C . GLN A 1 71 ? -20.357 1.958 19.312 1.00 93.81 71 GLN A C 1
ATOM 556 O O . GLN A 1 71 ? -20.039 3.148 19.326 1.00 93.81 71 GLN A O 1
ATOM 561 N N . LEU A 1 72 ? -19.453 0.985 19.152 1.00 93.69 72 LEU A N 1
ATOM 562 C CA . LEU A 1 72 ? -18.017 1.242 19.020 1.00 93.69 72 LEU A CA 1
ATOM 563 C C . LEU A 1 72 ? -17.688 2.029 17.747 1.00 93.69 72 LEU A C 1
ATOM 565 O O . LEU A 1 72 ? -16.831 2.912 17.770 1.00 93.69 72 LEU A O 1
ATOM 569 N N . THR A 1 73 ? -18.369 1.742 16.637 1.00 93.38 73 THR A N 1
ATOM 570 C CA . THR A 1 73 ? -18.208 2.478 15.379 1.00 93.38 73 THR A CA 1
ATOM 571 C C . THR A 1 73 ? -18.663 3.926 15.523 1.00 93.38 73 THR A C 1
ATOM 573 O O . THR A 1 73 ? -17.922 4.827 15.127 1.00 93.38 73 THR A O 1
ATOM 576 N N . ALA A 1 74 ? -19.826 4.169 16.134 1.00 93.31 74 ALA A N 1
ATOM 577 C CA . ALA A 1 74 ? -20.309 5.523 16.401 1.00 93.31 74 ALA A CA 1
ATOM 578 C C . ALA A 1 74 ? -19.312 6.313 17.267 1.00 93.31 74 ALA A C 1
ATOM 580 O O . ALA A 1 74 ? -18.909 7.418 16.904 1.00 93.31 74 ALA A O 1
ATOM 581 N N . GLN A 1 75 ? -18.820 5.709 18.352 1.00 92.19 75 GLN A N 1
ATOM 582 C CA . GLN A 1 75 ? -17.838 6.329 19.245 1.00 92.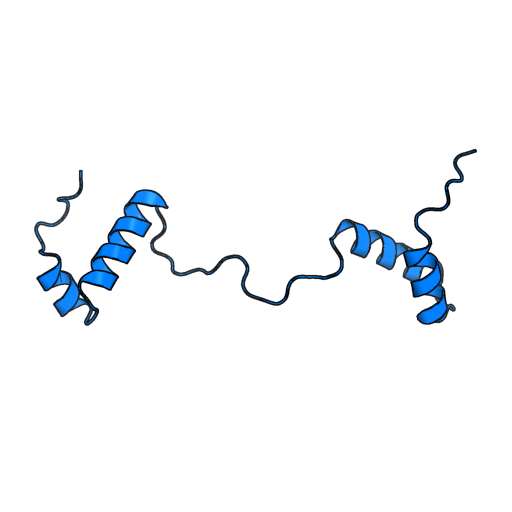19 75 GLN A CA 1
ATOM 583 C C . GLN A 1 75 ? -16.483 6.581 18.561 1.00 92.19 75 GLN A C 1
ATOM 585 O O . GLN A 1 75 ? -15.826 7.599 18.791 1.00 92.19 75 GLN A O 1
ATOM 590 N N . TYR A 1 76 ? -16.036 5.668 17.699 1.00 91.44 76 TYR A N 1
ATOM 591 C CA . TYR A 1 76 ? -14.812 5.856 16.929 1.00 91.44 76 TYR A CA 1
ATOM 592 C C . TYR A 1 76 ? -14.946 7.032 15.947 1.00 91.44 76 TYR A C 1
ATOM 594 O O . TYR A 1 76 ? -14.036 7.865 15.856 1.00 91.44 76 TYR A O 1
ATOM 602 N N . ASN A 1 77 ? -16.086 7.145 15.268 1.00 91.31 77 ASN A N 1
ATOM 603 C CA . ASN A 1 77 ? -16.354 8.210 14.300 1.00 91.31 77 ASN A CA 1
ATOM 604 C C . ASN A 1 77 ? -16.589 9.578 14.956 1.00 91.31 77 ASN A C 1
ATOM 606 O O . ASN A 1 77 ? -16.236 10.586 14.356 1.00 91.31 77 ASN A O 1
ATOM 610 N N . ALA A 1 78 ? -17.061 9.619 16.207 1.00 89.50 78 ALA A N 1
ATOM 611 C CA . ALA A 1 78 ? -17.235 10.852 16.984 1.00 89.50 78 ALA A CA 1
ATOM 612 C C . ALA A 1 78 ? -15.922 11.611 17.292 1.00 89.50 78 ALA A C 1
ATOM 614 O O . ALA A 1 78 ? -15.954 12.713 17.827 1.00 89.50 78 ALA A O 1
ATOM 615 N N . GLY A 1 79 ? -14.756 11.045 16.951 1.00 77.69 79 GLY A N 1
ATOM 616 C CA . GLY A 1 79 ? -13.457 11.666 17.227 1.00 77.69 79 GLY A CA 1
ATOM 617 C C . GLY A 1 79 ? -13.060 11.610 18.713 1.00 77.69 79 GLY A C 1
ATOM 618 O O . GLY A 1 79 ? -13.757 11.010 19.533 1.00 77.69 79 GLY A O 1
ATOM 619 N N . PRO A 1 80 ? -11.868 12.104 19.084 1.00 71.06 80 PRO A N 1
ATOM 620 C CA . PRO A 1 80 ? -11.502 12.265 20.486 1.00 71.06 80 PRO A CA 1
ATOM 621 C C . PRO A 1 80 ? -12.466 13.259 21.138 1.00 71.06 80 PRO A C 1
ATOM 623 O O . PRO A 1 80 ? -12.664 14.345 20.599 1.00 71.06 80 PRO A O 1
ATOM 626 N N . SER A 1 81 ? -13.036 12.909 22.291 1.00 62.28 81 SER A N 1
ATOM 627 C CA . SER A 1 81 ? -13.709 13.909 23.118 1.00 62.28 81 SER A CA 1
ATOM 628 C C . SER A 1 81 ? -12.670 14.965 23.495 1.00 62.28 81 SER A C 1
ATOM 630 O O . SER A 1 81 ? -11.616 14.631 24.043 1.00 62.28 81 SER A O 1
ATOM 632 N N . ALA A 1 82 ? -12.934 16.219 23.134 1.00 52.00 82 ALA A N 1
ATOM 633 C CA . ALA A 1 82 ? -12.209 17.359 23.663 1.00 52.00 82 ALA A CA 1
ATOM 634 C C . ALA A 1 82 ? -12.601 17.494 25.137 1.00 52.00 82 ALA A C 1
ATOM 636 O O . ALA A 1 82 ? -13.527 18.219 25.471 1.00 52.00 82 ALA A O 1
ATOM 637 N N . ASN A 1 83 ? -11.957 16.728 26.011 1.00 55.94 83 ASN A N 1
ATOM 638 C CA . ASN A 1 83 ? -12.032 16.987 27.437 1.00 55.94 83 ASN A CA 1
ATOM 639 C C . ASN A 1 83 ? -10.635 16.827 28.026 1.00 55.94 83 ASN A C 1
ATOM 641 O O . ASN A 1 83 ? -10.222 15.748 28.451 1.00 55.94 83 ASN A O 1
ATOM 645 N N . VAL A 1 84 ? -9.885 17.920 27.937 1.00 44.06 84 VAL A N 1
ATOM 646 C CA . VAL A 1 84 ? -8.743 18.198 28.799 1.00 44.06 84 VAL A CA 1
ATOM 647 C C . VAL A 1 84 ? -9.264 19.282 29.734 1.00 44.06 84 VAL A C 1
ATOM 649 O O . VAL A 1 84 ? -9.474 20.409 29.292 1.00 44.06 84 VAL A O 1
ATOM 652 N N . SER A 1 85 ? -9.611 18.896 30.960 1.00 48.72 85 SER A N 1
ATOM 653 C CA . SER A 1 85 ? -9.732 19.842 32.072 1.00 48.72 85 SER A CA 1
ATOM 654 C C . SER A 1 85 ? -8.356 20.065 32.677 1.00 48.72 85 SER A C 1
ATOM 656 O O . SER A 1 85 ? -7.562 19.093 32.663 1.00 48.72 85 SER A O 1
#

InterPro domains:
  IPR000551 MerR-type HTH domain [PS50937] (1-18)
  IPR009057 Homedomain-like superfamily [SSF46689] (6-74)

Foldseek 3Di:
DPPPDVDDLVRVCVVVVHDSVVSVVLVVCCVVVVDNDPDDDPPDDDDPADPVLVVVLVVLCVVCVPDDPVVSVVVSVVPDPPDDD

Organism: Araneus ventricosus (NCBI:txid182803)

pLDDT: mean 84.57, std 13.53, range [42.5, 95.44]